Protein AF-A0A336JTM8-F1 (afdb_monomer_lite)

pLDDT: mean 92.93, std 9.19, range [43.19, 98.62]

Radius of gyration: 15.67 Å; chains: 1; bounding box: 37×27×43 Å

Sequence (139 aa):
MARPIIPEFEPEVVRAVADRRHFGAPETVATTTIKSLEVHGVMLSSRCDKADEYRTMSRMVESVDAPLRRIISDIWCDSKANACYSVTLNPCTAKDARVIADQLDAACMKQGGGHNGISISGSQGHIEVDPHWAGDELL

Secondary structure (DSSP, 8-state):
-PPP------HHHHHHHHHHHSTT-GGGS-SSS-S-EEETTEEEEETT--HHHHHHHHHHHHHS-HHHHTTEEEEEEEGGGSSEEEEEE-S--HHHHHHHHHHHHHHHHHHHSEESEEEEEETTEEEEEPPEETTGGG-

Structure (mmCIF, N/CA/C/O backbone):
data_AF-A0A336JTM8-F1
#
_entry.id   AF-A0A336JTM8-F1
#
loop_
_atom_site.group_PDB
_atom_site.id
_atom_site.type_symbol
_atom_site.label_atom_id
_atom_site.label_alt_id
_atom_site.label_comp_id
_atom_site.label_asym_id
_atom_site.label_entity_id
_atom_site.label_seq_id
_atom_site.pdbx_PDB_ins_code
_atom_site.Cartn_x
_atom_site.Cartn_y
_atom_site.Cartn_z
_atom_site.occupancy
_atom_site.B_iso_or_equiv
_atom_site.auth_seq_id
_atom_site.auth_comp_id
_atom_site.auth_asym_id
_atom_site.auth_atom_id
_atom_site.pdbx_PDB_model_num
ATOM 1 N N . MET A 1 1 ? -16.287 -10.454 -5.432 1.00 55.81 1 MET A N 1
ATOM 2 C CA . MET A 1 1 ? -16.034 -9.475 -6.513 1.00 55.81 1 MET A CA 1
ATOM 3 C C . MET A 1 1 ? -14.944 -10.040 -7.404 1.00 55.81 1 MET A C 1
ATOM 5 O O . MET A 1 1 ? -14.081 -10.735 -6.882 1.00 55.81 1 MET A O 1
ATOM 9 N N . ALA A 1 2 ? -15.016 -9.821 -8.718 1.00 66.19 2 ALA A N 1
ATOM 10 C CA . ALA A 1 2 ? -13.927 -10.195 -9.619 1.00 66.19 2 ALA A CA 1
ATOM 11 C C . ALA A 1 2 ? -12.712 -9.297 -9.344 1.00 66.19 2 ALA A C 1
ATOM 13 O O . ALA A 1 2 ? -12.887 -8.111 -9.061 1.00 66.19 2 ALA A O 1
ATOM 14 N N . ARG A 1 3 ? -11.502 -9.861 -9.396 1.00 75.19 3 ARG A N 1
ATOM 15 C CA . ARG A 1 3 ? -10.273 -9.078 -9.229 1.00 75.19 3 ARG A CA 1
ATOM 16 C C . ARG A 1 3 ? -10.120 -8.079 -10.378 1.00 75.19 3 ARG A C 1
ATOM 18 O O . ARG A 1 3 ? -10.425 -8.443 -11.517 1.00 75.19 3 ARG A O 1
ATOM 25 N N . PRO A 1 4 ? -9.637 -6.857 -10.105 1.00 80.12 4 PRO A N 1
ATOM 26 C CA . PRO A 1 4 ? -9.384 -5.889 -11.157 1.00 80.12 4 PRO A CA 1
ATOM 27 C C . PRO A 1 4 ? -8.288 -6.404 -12.094 1.00 80.12 4 PRO A C 1
ATOM 29 O O . PRO A 1 4 ? -7.280 -6.963 -11.658 1.00 80.12 4 PRO A O 1
ATOM 32 N N . ILE A 1 5 ? -8.493 -6.214 -13.396 1.00 88.75 5 ILE A N 1
ATOM 33 C CA . ILE A 1 5 ? -7.475 -6.496 -14.407 1.00 88.75 5 ILE A CA 1
ATOM 34 C C . ILE A 1 5 ? -6.504 -5.316 -14.408 1.00 88.75 5 ILE A C 1
ATOM 36 O O . ILE A 1 5 ? -6.889 -4.197 -14.739 1.00 88.75 5 ILE A O 1
ATOM 40 N N . ILE A 1 6 ? -5.252 -5.574 -14.032 1.00 94.50 6 ILE A N 1
ATOM 41 C CA . ILE A 1 6 ? -4.166 -4.590 -14.071 1.00 94.50 6 ILE A CA 1
ATOM 42 C C . ILE A 1 6 ? -3.381 -4.838 -15.365 1.00 94.50 6 ILE A C 1
ATOM 44 O O . ILE A 1 6 ? -2.665 -5.844 -15.429 1.00 94.50 6 ILE A O 1
ATOM 48 N N . PRO A 1 7 ? -3.535 -3.990 -16.402 1.00 95.06 7 PRO A N 1
ATOM 49 C CA . PRO A 1 7 ? -2.774 -4.126 -17.636 1.00 95.06 7 PRO A CA 1
ATOM 50 C C . PRO A 1 7 ? -1.298 -3.873 -17.346 1.00 95.06 7 PRO A C 1
ATOM 52 O O . PRO A 1 7 ? -0.966 -2.999 -16.547 1.00 95.06 7 PRO A O 1
ATOM 55 N N . GLU A 1 8 ? -0.424 -4.619 -18.003 1.00 96.69 8 GLU A N 1
ATOM 56 C CA . GLU A 1 8 ? 1.019 -4.510 -17.832 1.00 96.69 8 GLU A CA 1
ATOM 57 C C . GLU A 1 8 ? 1.668 -4.266 -19.190 1.00 96.69 8 GLU A C 1
ATOM 59 O O . GLU A 1 8 ? 1.256 -4.846 -20.195 1.00 96.69 8 GLU A O 1
ATOM 64 N N . PHE A 1 9 ? 2.628 -3.349 -19.236 1.00 96.00 9 PHE A N 1
ATOM 65 C CA . PHE A 1 9 ? 3.427 -3.121 -20.429 1.00 96.00 9 PHE A CA 1
ATOM 66 C C . PHE A 1 9 ? 4.456 -4.232 -20.587 1.00 96.00 9 PHE A C 1
ATOM 68 O O . PHE A 1 9 ? 5.069 -4.660 -19.609 1.00 96.00 9 PHE A O 1
ATOM 75 N N . GLU A 1 10 ? 4.703 -4.624 -21.834 1.00 96.06 10 GLU A N 1
ATOM 76 C CA . GLU A 1 10 ? 5.771 -5.567 -22.148 1.00 96.06 10 GLU A CA 1
ATOM 77 C C . GLU A 1 10 ? 7.142 -5.024 -21.692 1.00 96.06 10 GLU A C 1
ATOM 79 O O . GLU A 1 10 ? 7.395 -3.811 -21.803 1.00 96.06 10 GLU A O 1
ATOM 84 N N . PRO A 1 11 ? 8.057 -5.886 -21.211 1.00 94.88 11 PRO A N 1
ATOM 85 C CA . PRO A 1 11 ? 9.359 -5.463 -20.699 1.00 94.88 11 PRO A CA 1
ATOM 86 C C . PRO A 1 11 ? 10.174 -4.621 -21.689 1.00 94.88 11 PRO A C 1
ATOM 88 O O . PRO A 1 11 ? 10.825 -3.655 -21.282 1.00 94.88 11 PRO A O 1
ATOM 91 N N . GLU A 1 12 ? 10.119 -4.923 -22.990 1.00 96.12 12 GLU A N 1
ATOM 92 C CA . GLU A 1 12 ? 10.806 -4.140 -24.022 1.00 96.12 12 GLU A CA 1
ATOM 93 C C . GLU A 1 12 ? 10.264 -2.710 -24.154 1.00 96.12 12 GLU A C 1
ATOM 95 O O . GLU A 1 12 ? 11.033 -1.784 -24.424 1.00 96.12 12 GLU A O 1
ATOM 100 N N . VAL A 1 13 ? 8.967 -2.495 -23.909 1.00 95.75 13 VAL A N 1
ATOM 101 C CA . VAL A 1 13 ? 8.353 -1.159 -23.923 1.00 95.75 13 VAL A CA 1
ATOM 102 C C . VAL A 1 13 ? 8.842 -0.361 -22.720 1.00 95.75 13 VAL A C 1
ATOM 104 O O . VAL A 1 13 ? 9.280 0.782 -22.873 1.00 95.75 13 VAL A O 1
ATOM 107 N N . VAL A 1 14 ? 8.835 -0.978 -21.534 1.00 95.69 14 VAL A N 1
ATOM 108 C CA . VAL A 1 14 ? 9.349 -0.373 -20.295 1.00 95.69 14 VAL A CA 1
ATOM 109 C C . VAL A 1 14 ? 10.822 0.005 -20.465 1.00 95.69 14 VAL A C 1
ATOM 111 O O . VAL A 1 14 ? 11.217 1.128 -20.145 1.00 95.69 14 VAL A O 1
ATOM 114 N N . ARG A 1 15 ? 11.629 -0.893 -21.045 1.00 94.38 15 ARG A N 1
ATOM 115 C CA . ARG A 1 15 ? 13.053 -0.656 -21.310 1.00 94.38 15 ARG A CA 1
ATOM 116 C C . ARG A 1 15 ? 13.278 0.488 -22.295 1.00 94.38 15 ARG A C 1
ATOM 118 O O . ARG A 1 15 ? 14.057 1.390 -22.005 1.00 94.38 15 ARG A O 1
ATOM 125 N N . ALA A 1 16 ? 12.545 0.512 -23.406 1.00 95.44 16 ALA A N 1
ATOM 126 C CA . ALA A 1 16 ? 12.659 1.583 -24.392 1.00 95.44 16 ALA A CA 1
ATOM 127 C C . ALA A 1 16 ? 12.295 2.962 -23.809 1.00 95.44 16 ALA A C 1
ATOM 129 O O . ALA A 1 16 ? 12.899 3.973 -24.176 1.00 95.44 16 ALA A O 1
ATOM 130 N N . VAL A 1 17 ? 11.319 3.030 -22.897 1.00 95.25 17 VAL A N 1
ATOM 131 C CA . VAL A 1 17 ? 10.987 4.270 -22.177 1.00 95.25 17 VAL A CA 1
ATOM 132 C C . VAL A 1 17 ? 12.094 4.641 -21.191 1.00 95.25 17 VAL A C 1
ATOM 134 O O . VAL A 1 17 ? 12.468 5.817 -21.124 1.00 95.25 17 VAL A O 1
ATOM 137 N N . ALA A 1 18 ? 12.649 3.659 -20.478 1.00 94.88 18 ALA A N 1
ATOM 138 C CA . ALA A 1 18 ? 13.737 3.872 -19.531 1.00 94.88 18 ALA A CA 1
ATOM 139 C C . ALA A 1 18 ? 14.954 4.513 -20.208 1.00 94.88 18 ALA A C 1
ATOM 141 O O . ALA A 1 18 ? 15.436 5.558 -19.768 1.00 94.88 18 ALA A O 1
ATOM 142 N N . ASP A 1 19 ? 15.387 3.936 -21.328 1.00 95.19 19 ASP A N 1
ATOM 143 C CA . ASP A 1 19 ? 16.553 4.390 -22.087 1.00 95.19 19 ASP A CA 1
ATOM 144 C C . ASP A 1 19 ? 16.354 5.808 -22.646 1.00 95.19 19 ASP A C 1
ATOM 146 O O . ASP A 1 19 ? 17.292 6.600 -22.711 1.00 95.19 19 ASP A O 1
ATOM 150 N N . ARG A 1 20 ? 15.115 6.167 -23.013 1.00 94.56 20 ARG A N 1
ATOM 151 C CA . ARG A 1 20 ? 14.795 7.480 -23.596 1.00 94.56 20 ARG A CA 1
ATOM 152 C C . ARG A 1 20 ? 14.602 8.595 -22.573 1.00 94.56 20 ARG A C 1
ATOM 154 O O . ARG A 1 20 ? 14.862 9.749 -22.902 1.00 94.56 20 ARG A O 1
ATOM 161 N N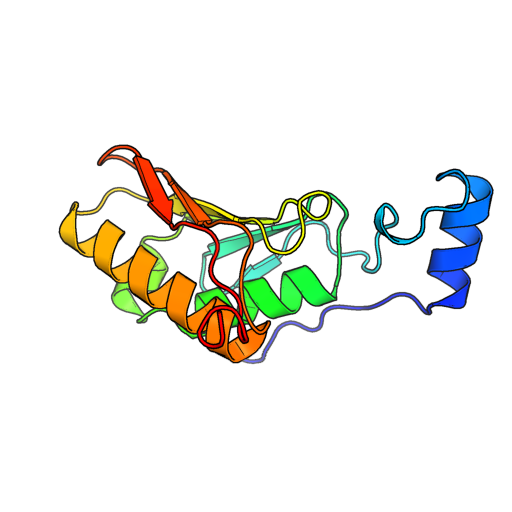 . ARG A 1 21 ? 14.031 8.297 -21.402 1.00 92.19 21 ARG A N 1
ATOM 162 C CA . ARG A 1 21 ? 13.485 9.328 -20.489 1.00 92.19 21 ARG A CA 1
ATOM 163 C C . ARG A 1 21 ? 13.909 9.185 -19.033 1.00 92.19 21 ARG A C 1
ATOM 165 O O . ARG A 1 21 ? 13.692 10.111 -18.261 1.00 92.19 21 ARG A O 1
ATOM 172 N N . HIS A 1 22 ? 14.502 8.055 -18.665 1.00 91.38 22 HIS A N 1
ATOM 173 C CA . HIS A 1 22 ? 14.846 7.734 -17.283 1.00 91.38 22 HIS A CA 1
ATOM 174 C C . HIS A 1 22 ? 16.303 7.288 -17.144 1.00 91.38 22 HIS A C 1
ATOM 176 O O . HIS A 1 22 ? 16.625 6.529 -16.240 1.00 91.38 22 HIS A O 1
ATOM 182 N N . PHE A 1 23 ? 17.190 7.731 -18.040 1.00 93.12 23 PHE A N 1
ATOM 183 C CA . PHE A 1 23 ? 18.626 7.421 -17.982 1.00 93.12 23 PHE A CA 1
ATOM 184 C C . PHE A 1 23 ? 18.932 5.912 -17.900 1.00 93.12 23 PHE A C 1
ATOM 186 O O . PHE A 1 23 ? 19.920 5.510 -17.294 1.00 93.12 23 PHE A O 1
ATOM 193 N N . GLY A 1 24 ? 18.070 5.074 -18.487 1.00 91.12 24 GLY A N 1
ATOM 194 C CA . GLY A 1 24 ? 18.205 3.616 -18.444 1.00 91.12 24 GLY A CA 1
ATOM 195 C C . GLY A 1 24 ? 17.749 2.955 -17.136 1.00 91.12 24 GLY A C 1
ATOM 196 O O . GLY A 1 24 ? 18.075 1.790 -16.931 1.00 91.12 24 GLY A O 1
ATOM 197 N N . ALA A 1 25 ? 17.003 3.659 -16.274 1.00 90.56 25 ALA A N 1
ATOM 198 C CA . ALA A 1 25 ? 16.488 3.173 -14.987 1.00 90.56 25 ALA A CA 1
ATOM 199 C C . ALA A 1 25 ? 15.025 2.662 -15.088 1.00 90.56 25 ALA A C 1
ATOM 201 O O . ALA A 1 25 ? 14.082 3.438 -14.858 1.00 90.56 25 ALA A O 1
ATOM 202 N N . PRO A 1 26 ? 14.784 1.386 -15.465 1.00 90.50 26 PRO A N 1
ATOM 203 C CA . PRO A 1 26 ? 13.437 0.834 -15.662 1.00 90.50 26 PRO A CA 1
ATOM 204 C C . PRO A 1 26 ? 12.588 0.794 -14.383 1.00 90.50 26 PRO A C 1
ATOM 206 O O . PRO A 1 26 ? 11.360 0.857 -14.443 1.00 90.50 26 PRO A O 1
ATOM 209 N N . GLU A 1 27 ? 13.206 0.746 -13.207 1.00 89.00 27 GLU A N 1
ATOM 210 C CA . GLU A 1 27 ? 12.536 0.797 -11.908 1.00 89.00 27 GLU A CA 1
ATOM 211 C C . GLU A 1 27 ? 11.767 2.109 -11.697 1.00 89.00 27 GLU A C 1
ATOM 213 O O . GLU A 1 27 ? 10.787 2.134 -10.964 1.00 89.00 27 GLU A O 1
ATOM 218 N N . THR A 1 28 ? 12.113 3.176 -12.421 1.00 91.12 28 THR A N 1
ATOM 219 C CA . THR A 1 28 ? 11.409 4.467 -12.338 1.00 91.12 28 THR A CA 1
ATOM 220 C C . THR A 1 28 ? 10.318 4.656 -13.398 1.00 91.12 28 THR A C 1
ATOM 222 O O . THR A 1 28 ? 9.655 5.694 -13.423 1.00 91.12 28 THR A O 1
ATOM 225 N N . VAL A 1 29 ? 10.133 3.669 -14.280 1.00 94.50 29 VAL A N 1
ATOM 226 C CA . VAL A 1 29 ? 9.175 3.703 -15.391 1.00 94.50 29 VAL A CA 1
ATOM 227 C C . VAL A 1 29 ? 7.878 3.000 -15.007 1.00 94.50 29 VAL A C 1
ATOM 229 O O . VAL A 1 29 ? 7.914 1.896 -14.468 1.00 94.50 29 VAL A O 1
ATOM 232 N N . ALA A 1 30 ? 6.736 3.591 -15.351 1.00 95.81 30 ALA A N 1
ATOM 233 C CA . ALA A 1 30 ? 5.436 2.940 -15.206 1.00 95.81 30 ALA A CA 1
ATOM 234 C C . ALA A 1 30 ? 5.375 1.603 -15.945 1.00 95.81 30 ALA A C 1
ATOM 236 O O . ALA A 1 30 ? 5.745 1.520 -17.116 1.00 95.81 30 ALA A O 1
ATOM 237 N N . THR A 1 31 ? 4.870 0.570 -15.272 1.00 96.94 31 THR A N 1
ATOM 238 C CA . THR A 1 31 ? 4.614 -0.744 -15.887 1.00 96.94 31 THR A CA 1
ATOM 239 C C . THR A 1 31 ? 3.131 -0.967 -16.161 1.00 96.94 31 THR A C 1
ATOM 241 O O . THR A 1 31 ? 2.776 -1.956 -16.784 1.00 96.94 31 THR A O 1
ATOM 244 N N . THR A 1 32 ? 2.259 -0.031 -15.777 1.00 96.94 32 THR A N 1
ATOM 245 C CA . THR A 1 32 ? 0.828 -0.048 -16.102 1.00 96.94 32 THR A CA 1
ATOM 246 C C . THR A 1 32 ? 0.319 1.328 -16.542 1.00 96.94 32 THR A C 1
ATOM 248 O O . THR A 1 32 ? 0.922 2.366 -16.265 1.00 96.94 32 THR A O 1
ATOM 251 N N . THR A 1 33 ? -0.825 1.352 -17.231 1.00 95.88 33 THR A N 1
ATOM 252 C CA . THR A 1 33 ? -1.582 2.585 -17.503 1.00 95.88 33 THR A CA 1
ATOM 253 C C . THR A 1 33 ? -2.383 3.066 -16.291 1.00 95.88 33 THR A C 1
ATOM 255 O O . THR A 1 33 ? -2.863 4.199 -16.301 1.00 95.88 33 THR A O 1
ATOM 258 N N . ILE A 1 34 ? -2.565 2.221 -15.272 1.00 95.94 34 ILE A N 1
ATOM 259 C CA . ILE A 1 34 ? -3.320 2.551 -14.060 1.00 95.94 34 ILE A CA 1
ATOM 260 C C . ILE A 1 34 ? -2.563 3.600 -13.239 1.00 95.94 34 ILE A C 1
ATOM 262 O O . ILE A 1 34 ? -1.382 3.433 -12.952 1.00 95.94 34 ILE A O 1
ATOM 266 N N . LYS A 1 35 ? -3.271 4.670 -12.861 1.00 95.12 35 LYS A N 1
ATOM 267 C CA . LYS A 1 35 ? -2.774 5.748 -11.981 1.00 95.12 35 LYS A CA 1
ATOM 268 C C . LYS A 1 35 ? -3.333 5.677 -10.566 1.00 95.12 35 LYS A C 1
ATOM 270 O O . LYS A 1 35 ? -2.753 6.213 -9.629 1.00 95.12 35 LYS A O 1
ATOM 275 N N . SER A 1 36 ? -4.485 5.038 -10.433 1.00 95.31 36 SER A N 1
ATOM 276 C CA . SER A 1 36 ? -5.093 4.693 -9.164 1.00 95.31 36 SER A CA 1
ATOM 277 C C . SER A 1 36 ? -6.052 3.529 -9.369 1.00 95.31 36 SER A C 1
ATOM 279 O O . SER A 1 36 ? -6.594 3.336 -10.463 1.00 95.31 36 SER A O 1
ATOM 281 N N . LEU A 1 37 ? -6.241 2.731 -8.326 1.00 96.69 37 LEU A N 1
ATOM 282 C CA . LEU A 1 37 ? -7.097 1.555 -8.362 1.00 96.69 37 LEU A CA 1
ATOM 283 C C . LEU A 1 37 ? -7.927 1.491 -7.086 1.00 96.69 37 LEU A C 1
ATOM 285 O O . LEU A 1 37 ? -7.370 1.418 -5.999 1.00 96.69 37 LEU A O 1
ATOM 289 N N . GLU A 1 38 ? -9.251 1.474 -7.209 1.00 96.88 38 GLU A N 1
ATOM 290 C CA . GLU A 1 38 ? -10.122 1.254 -6.056 1.00 96.88 38 GLU A CA 1
ATOM 291 C C . GLU A 1 38 ? -10.336 -0.247 -5.824 1.00 96.88 38 GLU A C 1
ATOM 293 O O . GLU A 1 38 ? -10.760 -0.980 -6.722 1.00 96.88 38 GLU A O 1
ATOM 298 N N . VAL A 1 39 ? -10.072 -0.707 -4.600 1.00 96.12 39 VAL A N 1
ATOM 299 C CA . VAL A 1 39 ? -10.287 -2.092 -4.169 1.00 96.12 39 VAL A CA 1
ATOM 300 C C . VAL A 1 39 ? -11.088 -2.079 -2.880 1.00 96.12 39 VAL A C 1
ATOM 302 O O . VAL A 1 39 ? -10.611 -1.630 -1.846 1.00 96.12 39 VAL A O 1
ATOM 305 N N . HIS A 1 40 ? -12.322 -2.589 -2.919 1.00 95.12 40 HIS A N 1
ATOM 306 C CA . HIS A 1 40 ? -13.203 -2.646 -1.745 1.00 95.12 40 HIS A CA 1
ATOM 307 C C . HIS A 1 40 ? -13.407 -1.290 -1.029 1.00 95.12 40 HIS A C 1
ATOM 309 O O . HIS A 1 40 ? -13.590 -1.267 0.188 1.00 95.12 40 HIS A O 1
ATOM 315 N N . GLY A 1 41 ? -13.397 -0.181 -1.777 1.00 95.50 41 GLY A N 1
ATOM 316 C CA . GLY A 1 41 ? -13.507 1.180 -1.239 1.00 95.50 41 GLY A CA 1
ATOM 317 C C . GLY A 1 41 ? -12.188 1.788 -0.748 1.00 95.50 41 GLY A C 1
ATOM 318 O O . GLY A 1 41 ? -12.201 2.922 -0.287 1.00 95.50 41 GLY A O 1
ATOM 319 N N . VAL A 1 42 ? -11.068 1.063 -0.860 1.00 98.06 42 VAL A N 1
ATOM 320 C CA . VAL A 1 42 ? -9.717 1.562 -0.568 1.00 98.06 42 VAL A CA 1
ATOM 321 C C . VAL A 1 42 ? -9.071 2.048 -1.860 1.00 98.06 42 VAL A C 1
ATOM 323 O O . VAL A 1 42 ? -9.018 1.299 -2.840 1.00 98.06 42 VAL A O 1
ATOM 326 N N . MET A 1 43 ? -8.557 3.276 -1.870 1.00 98.38 43 MET A N 1
ATOM 327 C CA . MET A 1 43 ? -7.842 3.828 -3.018 1.00 98.38 43 MET A CA 1
ATOM 328 C C . MET A 1 43 ? -6.369 3.410 -2.996 1.00 98.38 43 MET A C 1
ATOM 330 O O . MET A 1 43 ? -5.650 3.677 -2.039 1.00 98.38 43 MET A O 1
ATOM 334 N N . LEU A 1 44 ? -5.898 2.776 -4.064 1.00 98.19 44 LEU A N 1
ATOM 335 C CA . LEU A 1 44 ? -4.508 2.357 -4.218 1.00 98.19 44 LEU A CA 1
ATOM 336 C C . LEU A 1 44 ? -3.788 3.281 -5.189 1.00 98.19 44 LEU A C 1
ATOM 338 O O . LEU A 1 44 ? -4.337 3.618 -6.240 1.00 98.19 44 LEU A O 1
ATOM 342 N N . SER A 1 45 ? -2.547 3.642 -4.879 1.00 97.50 45 SER A N 1
ATOM 343 C CA . SER A 1 45 ? -1.681 4.400 -5.788 1.00 97.50 45 SER A CA 1
ATOM 344 C C . SER A 1 45 ? -0.205 4.066 -5.572 1.00 97.50 45 SER A C 1
ATOM 346 O O . SER A 1 45 ? 0.199 3.605 -4.510 1.00 97.50 45 SER A O 1
ATOM 348 N N . SER A 1 46 ? 0.609 4.253 -6.604 1.00 95.94 46 SER A N 1
ATOM 349 C CA . SER A 1 46 ? 2.033 3.912 -6.602 1.00 95.94 46 SER A CA 1
ATOM 350 C C . SER A 1 46 ? 2.832 5.084 -7.152 1.00 95.94 46 SER A C 1
ATOM 352 O O . SER A 1 46 ? 2.418 5.722 -8.119 1.00 95.94 46 SER A O 1
ATOM 354 N N . ARG A 1 47 ? 3.993 5.375 -6.560 1.00 96.12 47 ARG A N 1
ATOM 355 C CA . ARG A 1 47 ? 4.857 6.479 -7.004 1.00 96.12 47 ARG A CA 1
ATOM 356 C C . ARG A 1 47 ? 5.265 6.372 -8.470 1.00 96.12 47 ARG A C 1
ATOM 358 O O . ARG A 1 47 ? 5.372 7.391 -9.151 1.00 96.12 47 ARG A O 1
ATOM 365 N N . CYS A 1 48 ? 5.559 5.158 -8.920 1.00 95.44 48 CYS A N 1
ATOM 366 C CA . CYS A 1 48 ? 6.032 4.893 -10.270 1.00 95.44 48 CYS A CA 1
ATOM 367 C C . CYS A 1 48 ? 5.022 4.101 -11.101 1.00 95.44 48 CYS A C 1
ATOM 369 O O . CYS A 1 48 ? 5.417 3.596 -12.141 1.00 95.44 48 CYS A O 1
ATOM 371 N N . ASP A 1 49 ? 3.756 3.999 -10.683 1.00 96.38 49 ASP A N 1
ATOM 372 C CA . ASP A 1 49 ? 2.691 3.267 -11.383 1.00 96.38 49 ASP A CA 1
ATOM 373 C C . ASP A 1 49 ? 3.108 1.844 -11.790 1.00 96.38 49 ASP A C 1
ATOM 375 O O . ASP A 1 49 ? 3.154 1.477 -12.974 1.00 96.38 49 ASP A O 1
ATOM 379 N N . LYS A 1 50 ? 3.462 1.047 -10.782 1.00 94.69 50 LYS A N 1
ATOM 380 C CA . LYS A 1 50 ? 3.951 -0.323 -10.946 1.00 94.69 50 LYS A CA 1
ATOM 381 C C . LYS A 1 50 ? 2.824 -1.350 -10.815 1.00 94.69 50 LYS A C 1
ATOM 383 O O . LYS A 1 50 ? 2.113 -1.399 -9.813 1.00 94.69 50 LYS A O 1
ATOM 388 N N . ALA A 1 51 ? 2.637 -2.167 -11.849 1.00 95.44 51 ALA A N 1
ATOM 389 C CA . ALA A 1 51 ? 1.575 -3.169 -11.940 1.00 95.44 51 ALA A CA 1
ATOM 390 C C . ALA A 1 51 ? 1.614 -4.192 -10.789 1.00 95.44 51 ALA A C 1
ATOM 392 O O . ALA A 1 51 ? 0.584 -4.527 -10.205 1.00 95.44 51 ALA A O 1
ATOM 393 N N . ASP A 1 52 ? 2.803 -4.683 -10.460 1.00 92.62 52 ASP A N 1
ATOM 394 C CA . ASP A 1 52 ? 3.097 -5.575 -9.342 1.00 92.62 52 ASP A CA 1
ATOM 395 C C . ASP A 1 52 ? 2.796 -4.936 -7.982 1.00 92.62 52 ASP A C 1
ATOM 397 O O . ASP A 1 52 ? 2.172 -5.586 -7.143 1.00 92.62 52 ASP A O 1
ATOM 401 N N . GLU A 1 53 ? 3.097 -3.651 -7.789 1.00 94.31 53 GLU A N 1
ATOM 402 C CA . GLU A 1 53 ? 2.725 -2.933 -6.561 1.00 94.31 53 GLU A CA 1
ATOM 403 C C . GLU A 1 53 ? 1.206 -2.839 -6.394 1.00 94.31 53 GLU A C 1
ATOM 405 O O . GLU A 1 53 ? 0.684 -3.129 -5.317 1.00 94.31 53 GLU A O 1
ATOM 410 N N . TYR A 1 54 ? 0.462 -2.528 -7.463 1.00 95.81 54 TYR A N 1
ATOM 411 C CA . TYR A 1 54 ? -1.005 -2.548 -7.418 1.00 95.81 54 TYR A CA 1
ATOM 412 C C . TYR A 1 54 ? -1.556 -3.937 -7.075 1.00 95.81 54 TYR A C 1
ATOM 414 O O . TYR A 1 54 ? -2.529 -4.040 -6.323 1.00 95.81 54 TYR A O 1
ATOM 422 N N . ARG A 1 55 ? -0.942 -5.018 -7.575 1.00 94.50 55 ARG A N 1
ATOM 423 C CA . ARG A 1 55 ? -1.335 -6.395 -7.222 1.00 94.50 55 ARG A CA 1
ATOM 424 C C . ARG A 1 55 ? -1.073 -6.687 -5.748 1.00 94.50 55 ARG A C 1
ATOM 426 O O . ARG A 1 55 ? -1.938 -7.275 -5.098 1.00 94.50 55 ARG A O 1
ATOM 433 N N . THR A 1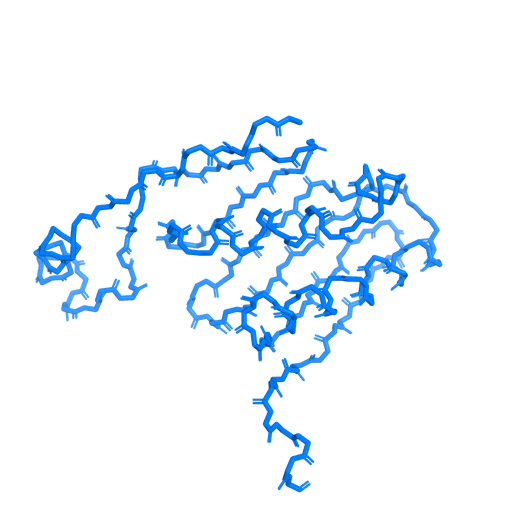 56 ? 0.081 -6.282 -5.225 1.00 93.88 56 THR A N 1
ATOM 434 C CA . THR A 1 56 ? 0.439 -6.465 -3.813 1.00 93.88 56 THR A CA 1
ATOM 435 C C . THR A 1 56 ? -0.502 -5.684 -2.906 1.00 93.88 56 THR A C 1
ATOM 437 O O . THR A 1 56 ? -1.147 -6.288 -2.052 1.00 93.88 56 THR A O 1
ATOM 440 N N . MET A 1 57 ? 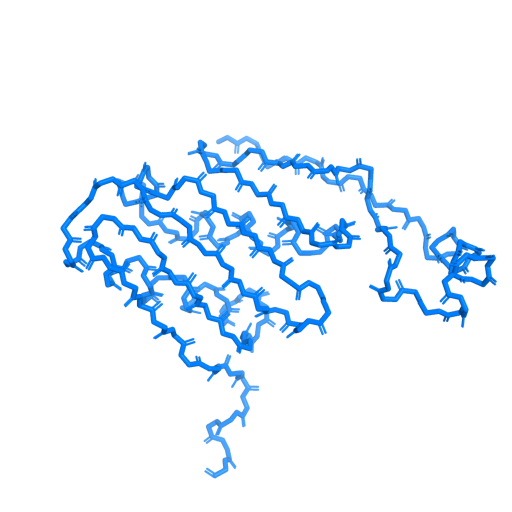-0.700 -4.389 -3.160 1.00 96.25 57 MET A N 1
ATOM 441 C CA . MET A 1 57 ? -1.631 -3.558 -2.392 1.00 96.25 57 MET A CA 1
ATOM 442 C C . MET A 1 57 ? -3.072 -4.090 -2.453 1.00 96.25 57 MET A C 1
ATOM 444 O O . MET A 1 57 ? -3.757 -4.143 -1.434 1.00 96.25 57 MET A O 1
ATOM 448 N N . SER A 1 58 ? -3.526 -4.582 -3.612 1.00 96.06 58 SER A N 1
ATOM 449 C CA . SER A 1 58 ? -4.848 -5.221 -3.726 1.00 96.06 58 SER A CA 1
ATOM 450 C C . SER A 1 58 ? -4.972 -6.437 -2.804 1.00 96.06 58 SER A C 1
ATOM 452 O O . SER A 1 58 ? -5.993 -6.620 -2.145 1.00 96.06 58 SER A O 1
ATOM 454 N N . ARG A 1 59 ? -3.922 -7.262 -2.716 1.00 94.44 59 ARG A N 1
ATOM 455 C CA . ARG A 1 59 ? -3.892 -8.435 -1.831 1.00 94.44 59 ARG A CA 1
ATOM 456 C C . ARG A 1 59 ? -3.781 -8.053 -0.356 1.00 94.44 59 ARG A C 1
ATOM 458 O O . ARG A 1 59 ? -4.345 -8.763 0.476 1.00 94.44 59 ARG A O 1
ATOM 465 N N . MET A 1 60 ? -3.093 -6.957 -0.034 1.00 95.50 60 MET A N 1
ATOM 466 C CA . MET A 1 60 ? -3.068 -6.393 1.320 1.00 95.50 60 MET A CA 1
ATOM 467 C C . MET A 1 60 ? -4.488 -6.031 1.754 1.00 95.50 60 MET A C 1
ATOM 469 O O . MET A 1 60 ? -4.969 -6.544 2.761 1.00 95.50 60 MET A O 1
ATOM 473 N N . VAL A 1 61 ? -5.212 -5.269 0.929 1.00 96.75 61 VAL A N 1
ATOM 474 C CA . VAL A 1 61 ? -6.621 -4.923 1.173 1.00 96.75 61 VAL A CA 1
ATOM 475 C C . VAL A 1 61 ? -7.494 -6.173 1.310 1.00 96.75 61 VAL A C 1
ATOM 477 O O . VAL A 1 61 ? -8.293 -6.265 2.240 1.00 96.75 61 VAL A O 1
ATOM 480 N N . GLU A 1 62 ? -7.346 -7.155 0.414 1.00 95.69 62 GLU A N 1
ATOM 481 C CA . GLU A 1 62 ? -8.099 -8.417 0.466 1.00 95.69 62 GLU A CA 1
ATOM 482 C C . GLU A 1 62 ? -7.831 -9.233 1.745 1.00 95.69 62 GLU A C 1
ATOM 484 O O . GLU A 1 62 ? -8.713 -9.990 2.158 1.00 95.69 62 GLU A O 1
ATOM 489 N N . SER A 1 63 ? -6.657 -9.074 2.365 1.00 95.44 63 SER A N 1
ATOM 490 C CA . SER A 1 63 ? -6.254 -9.798 3.579 1.00 95.44 63 SER A CA 1
ATOM 491 C C . SER A 1 63 ? -6.756 -9.146 4.868 1.00 95.44 63 SER A C 1
ATOM 493 O O . SER A 1 63 ? -6.852 -9.837 5.877 1.00 95.44 63 SER A O 1
ATOM 495 N N . VAL A 1 64 ? -7.109 -7.856 4.835 1.00 97.31 64 VAL A N 1
ATOM 496 C CA . VAL A 1 64 ? -7.705 -7.168 5.988 1.00 97.31 64 VAL A CA 1
ATOM 497 C C . VAL A 1 64 ? -9.165 -7.583 6.157 1.00 97.31 64 VAL A C 1
ATOM 499 O O . VAL A 1 64 ? -9.929 -7.606 5.182 1.00 97.31 64 VAL A O 1
ATOM 502 N N . ASP A 1 65 ? -9.573 -7.861 7.395 1.00 96.81 65 ASP A N 1
ATOM 503 C CA . ASP A 1 65 ? -10.941 -8.254 7.734 1.00 96.81 65 ASP A CA 1
ATOM 504 C C . ASP A 1 65 ? -11.964 -7.227 7.238 1.00 96.81 65 ASP A C 1
ATOM 506 O O . ASP A 1 65 ? -11.788 -6.018 7.378 1.00 96.81 65 ASP A O 1
ATOM 510 N N . ALA A 1 66 ? -13.082 -7.699 6.680 1.00 95.56 66 ALA A N 1
ATOM 511 C CA . ALA A 1 66 ? -14.039 -6.840 5.977 1.00 95.56 66 ALA A CA 1
ATOM 512 C C . ALA A 1 66 ? -14.553 -5.617 6.779 1.00 95.56 66 ALA A C 1
ATOM 514 O O . ALA A 1 66 ? -14.702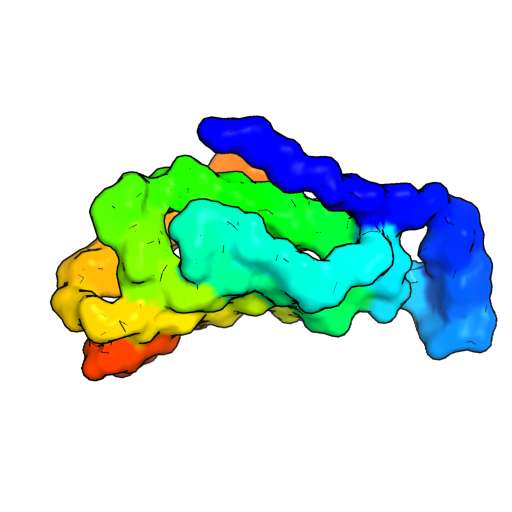 -4.556 6.166 1.00 95.56 66 ALA A O 1
ATOM 515 N N . PRO A 1 67 ? -14.823 -5.697 8.102 1.00 96.00 67 PRO A N 1
ATOM 516 C CA . PRO A 1 67 ? -15.197 -4.520 8.890 1.00 96.00 67 PRO A CA 1
ATOM 517 C C . PRO A 1 67 ? -14.060 -3.500 9.014 1.00 96.00 67 PRO A C 1
ATOM 519 O O . PRO A 1 67 ? -14.298 -2.305 8.867 1.00 96.00 67 PRO A O 1
ATOM 522 N N . LEU A 1 68 ? -12.832 -3.976 9.235 1.00 97.75 68 LEU A N 1
ATOM 523 C CA . LEU A 1 68 ? -11.644 -3.139 9.403 1.00 97.75 68 LEU A CA 1
ATOM 524 C C . LEU A 1 68 ? -11.174 -2.545 8.079 1.00 97.75 68 LEU A C 1
ATOM 526 O O . LEU A 1 68 ? -10.728 -1.408 8.025 1.00 97.75 68 LEU A O 1
ATOM 530 N N . ARG A 1 69 ? -11.362 -3.265 6.976 1.00 97.50 69 ARG A N 1
ATOM 531 C CA . ARG A 1 69 ? -11.029 -2.795 5.631 1.00 97.50 69 ARG A CA 1
ATOM 532 C C . ARG A 1 69 ? -11.717 -1.480 5.279 1.00 97.50 69 ARG A C 1
ATOM 534 O O . ARG A 1 69 ? -11.111 -0.640 4.635 1.00 97.50 69 ARG A O 1
ATOM 541 N N . ARG A 1 70 ? -12.961 -1.284 5.731 1.00 96.31 70 ARG A N 1
ATOM 542 C CA . ARG A 1 70 ? -13.728 -0.043 5.505 1.00 96.31 70 ARG A CA 1
ATOM 543 C C . ARG A 1 70 ? -13.135 1.172 6.223 1.00 96.31 70 ARG A C 1
ATOM 545 O O . ARG A 1 70 ? -13.515 2.299 5.923 1.00 96.31 70 ARG A O 1
ATOM 552 N N . ILE A 1 71 ? -12.253 0.941 7.192 1.00 98.06 71 ILE A N 1
ATOM 553 C CA . ILE A 1 71 ? -11.538 1.995 7.907 1.00 98.06 71 ILE A CA 1
ATOM 554 C C . ILE A 1 71 ? -10.381 2.514 7.052 1.00 98.06 71 ILE A C 1
ATOM 556 O O . ILE A 1 71 ? -10.053 3.687 7.145 1.00 98.06 71 ILE A O 1
ATOM 560 N N . ILE A 1 72 ? -9.794 1.698 6.181 1.00 98.50 72 ILE A N 1
ATOM 561 C CA . ILE A 1 72 ? -8.689 2.124 5.320 1.00 98.50 72 ILE A CA 1
ATOM 562 C C . ILE A 1 72 ? -9.246 3.021 4.206 1.00 98.50 72 ILE A C 1
ATOM 564 O O . ILE A 1 72 ? -10.149 2.606 3.482 1.00 98.50 72 ILE A O 1
ATOM 568 N N . SER A 1 73 ? -8.731 4.246 4.070 1.00 98.19 73 SER A N 1
ATOM 569 C CA . SER A 1 73 ? -9.108 5.151 2.975 1.00 98.19 73 SER A CA 1
ATOM 570 C C . SER A 1 73 ? -8.227 4.938 1.750 1.00 98.19 73 SER A C 1
ATOM 572 O O . SER A 1 73 ? -8.730 4.791 0.635 1.00 98.19 73 SER A O 1
ATOM 574 N N . ASP A 1 74 ? -6.915 4.880 1.960 1.00 98.19 74 ASP A N 1
ATOM 575 C CA . ASP A 1 74 ? -5.932 4.757 0.895 1.00 98.19 74 ASP A CA 1
ATOM 576 C C . ASP A 1 74 ? -4.674 4.018 1.345 1.00 98.19 74 ASP A C 1
ATOM 578 O O . ASP A 1 74 ? -4.317 3.998 2.526 1.00 98.19 74 ASP A O 1
ATOM 582 N N . ILE A 1 75 ? -4.027 3.389 0.366 1.00 98.38 75 ILE A N 1
ATOM 583 C CA . ILE A 1 75 ? -2.680 2.840 0.478 1.00 98.38 75 ILE A CA 1
ATOM 584 C C . ILE A 1 75 ? -1.865 3.384 -0.694 1.00 98.38 75 ILE A C 1
ATOM 586 O O . ILE A 1 75 ? -2.243 3.247 -1.863 1.00 98.38 75 ILE A O 1
ATOM 590 N N . TRP A 1 76 ? -0.724 3.978 -0.375 1.00 98.31 76 TRP A N 1
ATOM 591 C CA . TRP A 1 76 ? 0.262 4.449 -1.332 1.00 98.31 76 TRP A CA 1
ATOM 592 C C . TRP A 1 76 ? 1.563 3.659 -1.190 1.00 98.31 76 TRP A C 1
ATOM 594 O O . TRP A 1 76 ? 2.024 3.432 -0.075 1.00 98.31 76 TRP A O 1
ATOM 604 N N . CYS A 1 77 ? 2.166 3.253 -2.308 1.00 97.31 77 CYS A N 1
ATOM 605 C CA . CYS A 1 77 ? 3.476 2.601 -2.325 1.00 97.31 77 CYS A CA 1
ATOM 606 C C . CYS A 1 77 ? 4.572 3.555 -2.826 1.00 97.31 77 CYS A C 1
ATOM 608 O O . CYS A 1 77 ? 4.472 4.104 -3.933 1.00 97.31 77 CYS A O 1
ATOM 610 N N . ASP A 1 78 ? 5.652 3.703 -2.051 1.00 95.62 78 ASP A N 1
ATOM 611 C CA . ASP A 1 78 ? 6.885 4.330 -2.528 1.00 95.62 78 ASP A CA 1
ATOM 612 C C . ASP A 1 78 ? 7.751 3.299 -3.256 1.00 95.62 78 ASP A C 1
ATOM 614 O O . ASP A 1 78 ? 8.632 2.663 -2.671 1.00 95.62 78 ASP A O 1
ATOM 618 N N . SER A 1 79 ? 7.542 3.178 -4.567 1.00 86.62 79 SER A N 1
ATOM 619 C CA . SER A 1 79 ? 8.300 2.276 -5.443 1.00 86.62 79 SER A CA 1
ATOM 620 C C . SER A 1 79 ? 9.819 2.450 -5.348 1.00 86.62 79 SER A C 1
ATOM 622 O O . SER A 1 79 ? 10.574 1.516 -5.602 1.00 86.62 79 SER A O 1
ATOM 624 N N . LYS A 1 80 ? 10.299 3.649 -4.982 1.00 88.94 80 LYS A N 1
ATOM 625 C CA . LYS A 1 80 ? 11.740 3.917 -4.843 1.00 88.94 80 LYS A CA 1
ATOM 626 C C . LYS A 1 80 ? 12.318 3.410 -3.528 1.00 88.94 80 LYS A C 1
ATOM 628 O O . LYS A 1 80 ? 13.525 3.211 -3.448 1.00 88.94 80 LYS A O 1
ATOM 633 N N . ALA A 1 81 ? 11.473 3.221 -2.520 1.00 88.12 81 ALA A N 1
ATOM 634 C CA . ALA A 1 81 ? 11.855 2.687 -1.222 1.00 88.12 81 ALA A CA 1
ATOM 635 C C . ALA A 1 81 ? 11.538 1.186 -1.086 1.00 88.12 81 ALA A C 1
ATOM 637 O O . ALA A 1 81 ? 11.691 0.659 0.007 1.00 88.12 81 ALA A O 1
ATOM 638 N N . ASN A 1 82 ? 11.155 0.512 -2.183 1.00 86.06 82 ASN A N 1
ATOM 639 C CA . ASN A 1 82 ? 10.884 -0.927 -2.310 1.00 86.06 82 ASN A CA 1
ATOM 640 C C . ASN A 1 82 ? 9.939 -1.503 -1.238 1.00 86.06 82 ASN A C 1
ATOM 642 O O . ASN A 1 82 ? 10.354 -1.758 -0.113 1.00 86.06 82 ASN A O 1
ATOM 646 N N . ALA A 1 83 ? 8.680 -1.774 -1.598 1.00 89.88 83 ALA A N 1
ATOM 647 C CA . ALA A 1 83 ? 7.675 -2.301 -0.667 1.00 89.88 83 ALA A CA 1
ATOM 648 C C . ALA A 1 83 ? 7.568 -1.464 0.627 1.00 89.88 83 ALA A C 1
ATOM 650 O O . ALA A 1 83 ? 7.491 -2.000 1.729 1.00 89.88 83 ALA A O 1
ATOM 651 N N . CYS A 1 84 ? 7.606 -0.138 0.486 1.00 96.62 84 CYS A N 1
ATOM 652 C CA . CYS A 1 84 ? 7.351 0.813 1.562 1.00 96.62 84 CYS A CA 1
ATOM 653 C C . CYS A 1 84 ? 5.978 1.445 1.334 1.00 96.62 84 CYS A C 1
ATOM 655 O O . CYS A 1 84 ? 5.690 1.906 0.223 1.00 96.62 84 CYS A O 1
ATOM 657 N N . TYR A 1 85 ? 5.129 1.434 2.358 1.00 98.06 85 TYR A N 1
ATOM 658 C CA . TYR A 1 85 ? 3.722 1.794 2.227 1.00 98.06 85 TYR A CA 1
ATOM 659 C C . TYR A 1 85 ? 3.332 2.919 3.179 1.00 98.06 85 TYR A C 1
ATOM 661 O O . TYR A 1 85 ? 3.721 2.932 4.344 1.00 98.06 85 TYR A O 1
ATOM 669 N N . SER A 1 86 ? 2.503 3.835 2.692 1.00 98.31 86 SER A N 1
ATOM 670 C CA . SER A 1 86 ? 1.768 4.795 3.512 1.00 98.31 86 SER A CA 1
ATOM 671 C C . SER A 1 86 ? 0.291 4.438 3.467 1.00 98.31 86 SER A C 1
ATOM 673 O O . SER A 1 86 ? -0.271 4.253 2.390 1.00 98.31 86 SER A O 1
ATOM 675 N N . VAL A 1 87 ? -0.327 4.310 4.632 1.00 98.62 87 VAL A N 1
ATOM 676 C CA . VAL A 1 87 ? -1.712 3.884 4.806 1.00 98.62 87 VAL A CA 1
ATOM 677 C C . VAL A 1 87 ? -2.444 4.967 5.571 1.00 98.62 87 VAL A C 1
ATOM 679 O O . VAL A 1 87 ? -2.013 5.381 6.649 1.00 98.62 87 VAL A O 1
ATOM 682 N N . THR A 1 88 ? -3.574 5.402 5.039 1.00 98.62 88 THR A N 1
ATOM 683 C CA . THR A 1 88 ? -4.421 6.388 5.704 1.00 98.62 88 THR A CA 1
ATOM 684 C C . THR A 1 88 ? -5.695 5.713 6.197 1.00 98.62 88 THR A C 1
ATOM 686 O O . THR A 1 88 ? -6.316 4.906 5.497 1.00 98.62 88 THR A O 1
ATOM 689 N N . LEU A 1 89 ? -6.074 6.020 7.435 1.00 98.50 89 LEU A N 1
ATOM 690 C CA . LEU A 1 89 ? -7.256 5.493 8.100 1.00 98.50 89 LEU A CA 1
ATOM 691 C C . LEU A 1 89 ? -8.305 6.591 8.300 1.00 98.50 89 LEU A C 1
ATOM 693 O O . LEU A 1 89 ? -8.025 7.678 8.811 1.00 98.50 89 LEU A O 1
ATOM 697 N N . ASN A 1 90 ? -9.550 6.252 7.987 1.00 97.94 90 ASN A N 1
ATOM 698 C CA . ASN A 1 90 ? -10.742 6.940 8.465 1.00 97.94 90 ASN A CA 1
ATOM 699 C C . ASN A 1 90 ? -10.838 6.866 10.005 1.00 97.94 90 ASN A C 1
ATOM 701 O O . ASN A 1 90 ? -10.160 6.046 10.631 1.00 97.94 90 ASN A O 1
ATOM 705 N N . PRO A 1 91 ? -11.698 7.685 10.648 1.00 97.31 91 PRO A N 1
ATOM 706 C CA . PRO A 1 91 ? -11.843 7.676 12.100 1.00 97.31 91 PRO A CA 1
ATOM 707 C C . PRO A 1 91 ? -12.124 6.280 12.669 1.00 97.31 91 PRO A C 1
ATOM 709 O O . PRO A 1 91 ? -13.093 5.620 12.293 1.00 97.31 91 PRO A O 1
ATOM 712 N N . CYS A 1 92 ? -11.283 5.852 13.607 1.00 96.44 92 CYS A N 1
ATOM 713 C CA . CYS A 1 92 ? -11.361 4.546 14.256 1.00 96.44 92 CYS A CA 1
ATOM 714 C C . CYS A 1 92 ? -10.815 4.602 15.682 1.00 96.44 92 CYS A C 1
ATOM 716 O O . CYS A 1 92 ? -10.347 5.648 16.142 1.00 96.44 92 CYS A O 1
ATOM 718 N N . THR A 1 93 ? -10.856 3.477 16.394 1.00 97.06 93 THR A N 1
ATOM 719 C CA . THR A 1 93 ? -10.168 3.358 17.684 1.00 97.06 93 THR A CA 1
ATOM 720 C C . THR A 1 93 ? -8.683 3.042 17.486 1.00 97.06 93 THR A C 1
ATOM 722 O O . THR A 1 93 ? -8.276 2.524 16.446 1.00 97.06 93 THR A O 1
ATOM 725 N N . ALA A 1 94 ? -7.857 3.307 18.504 1.00 96.25 94 ALA A N 1
ATOM 726 C CA . ALA A 1 94 ? -6.442 2.923 18.479 1.00 96.25 94 ALA A CA 1
ATOM 727 C C . ALA A 1 94 ? -6.256 1.397 18.355 1.00 96.25 94 ALA A C 1
ATOM 729 O O . ALA A 1 94 ? -5.305 0.928 17.734 1.00 96.25 94 ALA A O 1
ATOM 730 N N . LYS A 1 95 ? -7.200 0.618 18.902 1.00 96.81 95 LYS A N 1
ATOM 731 C CA . LYS A 1 95 ? -7.215 -0.842 18.773 1.00 96.81 95 LYS A CA 1
ATOM 732 C C . LYS A 1 95 ? -7.435 -1.269 17.322 1.00 96.81 95 LYS A C 1
ATOM 734 O O . LYS A 1 95 ? -6.706 -2.131 16.848 1.00 96.81 95 LYS A O 1
ATOM 739 N N . ASP A 1 96 ? -8.398 -0.662 16.627 1.00 97.44 96 ASP A N 1
ATOM 740 C CA . ASP A 1 96 ? -8.654 -0.970 15.214 1.00 97.44 96 ASP A CA 1
ATOM 741 C C . ASP A 1 96 ? -7.424 -0.659 14.360 1.00 97.44 96 ASP A C 1
ATOM 743 O O . ASP A 1 96 ? -7.003 -1.498 13.568 1.00 97.44 96 ASP A O 1
ATOM 747 N N . ALA A 1 97 ? -6.804 0.507 14.579 1.00 97.19 97 ALA A N 1
ATOM 748 C CA . ALA A 1 97 ? -5.590 0.909 13.873 1.00 97.19 97 ALA A CA 1
ATOM 749 C C . ALA A 1 97 ? -4.450 -0.101 14.074 1.00 97.19 97 ALA A C 1
ATOM 751 O O . ALA A 1 97 ? -3.781 -0.470 13.111 1.00 97.19 97 ALA A O 1
ATOM 752 N N . ARG A 1 98 ? -4.264 -0.605 15.303 1.00 97.44 98 ARG A N 1
ATOM 753 C CA . ARG A 1 98 ? -3.239 -1.616 15.583 1.00 97.44 98 ARG A CA 1
ATOM 754 C C . ARG A 1 98 ? -3.537 -2.958 14.915 1.00 97.44 98 ARG A C 1
ATOM 756 O O . ARG A 1 98 ? -2.638 -3.532 14.318 1.00 97.44 98 ARG A O 1
ATOM 763 N N . VAL A 1 99 ? -4.784 -3.431 14.963 1.00 97.81 99 VAL A N 1
ATOM 764 C CA . VAL A 1 99 ? -5.162 -4.693 14.301 1.00 97.81 99 VAL A CA 1
ATOM 765 C C . VAL A 1 99 ? -4.992 -4.586 12.784 1.00 97.81 99 VAL A C 1
ATOM 767 O O . VAL A 1 99 ? -4.528 -5.533 12.158 1.00 97.81 99 VAL A O 1
ATOM 770 N N . ILE A 1 100 ? -5.319 -3.435 12.189 1.00 98.19 100 ILE A N 1
ATOM 771 C CA . ILE A 1 100 ? -5.058 -3.179 10.767 1.00 98.19 100 ILE A CA 1
ATOM 772 C C . ILE A 1 100 ? -3.556 -3.244 10.478 1.00 98.19 100 ILE A C 1
ATOM 774 O O . ILE A 1 100 ? -3.168 -3.895 9.513 1.00 98.19 100 ILE A O 1
ATOM 778 N N . ALA A 1 101 ? -2.719 -2.626 11.318 1.00 97.81 101 ALA A N 1
ATOM 779 C CA . ALA A 1 101 ? -1.266 -2.672 11.170 1.00 97.81 101 ALA A CA 1
ATOM 780 C C . ALA A 1 101 ? -0.737 -4.112 11.138 1.00 97.81 101 ALA A C 1
ATOM 782 O O . ALA A 1 101 ? -0.071 -4.500 10.180 1.00 97.81 101 ALA A O 1
ATOM 783 N N . ASP A 1 102 ? -1.120 -4.915 12.134 1.00 97.69 102 ASP A N 1
ATOM 784 C CA . ASP A 1 102 ? -0.686 -6.308 12.258 1.00 97.69 102 ASP A CA 1
ATOM 785 C C . ASP A 1 102 ? -1.180 -7.162 11.063 1.00 97.69 102 ASP A C 1
ATOM 787 O O . ASP A 1 102 ? -0.469 -8.036 10.566 1.00 97.69 102 ASP A O 1
ATOM 791 N N . GLN A 1 103 ? -2.393 -6.904 10.550 1.00 98.06 103 GLN A N 1
ATOM 792 C CA . GLN A 1 103 ? -2.928 -7.611 9.376 1.00 98.06 103 GLN A CA 1
ATOM 793 C C . GLN A 1 103 ? -2.226 -7.219 8.070 1.00 98.06 103 GLN A C 1
ATOM 795 O O . GLN A 1 103 ? -2.047 -8.071 7.196 1.00 98.06 103 GLN A O 1
ATOM 800 N N . LEU A 1 104 ? -1.836 -5.951 7.917 1.00 97.62 104 LEU A N 1
ATOM 801 C CA . LEU A 1 104 ? -1.109 -5.477 6.741 1.00 97.62 104 LEU A CA 1
ATOM 802 C C . LEU A 1 104 ? 0.327 -6.011 6.711 1.00 97.62 104 LEU A C 1
ATOM 804 O O . LEU A 1 104 ? 0.758 -6.470 5.655 1.00 97.62 104 LEU A O 1
ATOM 808 N N . ASP A 1 105 ? 1.019 -6.028 7.852 1.00 97.00 105 ASP A N 1
ATOM 809 C CA . ASP A 1 105 ? 2.339 -6.659 8.008 1.00 97.00 105 ASP A CA 1
ATOM 810 C C . ASP A 1 105 ? 2.298 -8.137 7.580 1.00 97.00 105 ASP A C 1
ATOM 812 O O . ASP A 1 105 ? 2.958 -8.557 6.621 1.00 97.00 105 ASP A O 1
ATOM 816 N N . ALA A 1 106 ? 1.393 -8.915 8.183 1.00 95.38 106 ALA A N 1
ATOM 817 C CA . ALA A 1 106 ? 1.211 -10.322 7.838 1.00 95.38 106 ALA A CA 1
ATOM 818 C C . ALA A 1 106 ? 0.861 -10.534 6.350 1.00 95.38 106 ALA A C 1
ATOM 820 O O . ALA A 1 106 ? 1.283 -11.519 5.730 1.00 95.38 106 ALA A O 1
ATOM 821 N N . ALA A 1 107 ? 0.092 -9.619 5.750 1.00 94.81 107 ALA A N 1
ATOM 822 C CA . ALA A 1 107 ? -0.236 -9.675 4.331 1.00 94.81 107 ALA A CA 1
ATOM 823 C C . ALA A 1 107 ? 0.989 -9.414 3.442 1.00 94.81 107 ALA A C 1
ATOM 825 O O . ALA A 1 107 ? 1.187 -10.141 2.465 1.00 94.81 107 ALA A O 1
ATOM 826 N N . CYS A 1 108 ? 1.824 -8.431 3.780 1.00 93.31 108 CYS A N 1
ATOM 827 C CA . CYS A 1 108 ? 3.081 -8.157 3.083 1.00 93.31 108 CYS A CA 1
ATOM 828 C C . CYS A 1 108 ? 4.020 -9.367 3.130 1.00 93.31 108 CYS A C 1
ATOM 830 O O . CYS A 1 108 ? 4.491 -9.815 2.080 1.00 93.31 108 CYS A O 1
ATOM 832 N N . MET A 1 109 ? 4.190 -9.977 4.305 1.00 92.25 109 MET A N 1
ATOM 833 C CA . MET A 1 109 ? 4.988 -11.196 4.466 1.00 92.25 109 MET A CA 1
ATOM 834 C C . MET A 1 109 ? 4.470 -12.348 3.601 1.00 92.25 109 MET A C 1
ATOM 836 O O . MET A 1 109 ? 5.231 -12.993 2.882 1.00 92.25 109 MET A O 1
ATOM 840 N N . LYS A 1 110 ? 3.153 -12.578 3.594 1.00 89.50 110 LYS A N 1
ATOM 841 C CA . LYS A 1 110 ? 2.541 -13.671 2.828 1.00 89.50 110 LYS A CA 1
ATOM 842 C C . LYS A 1 110 ? 2.605 -13.474 1.310 1.00 89.50 110 LYS A C 1
ATOM 844 O O . LYS A 1 110 ? 2.634 -14.459 0.575 1.00 89.50 110 LYS A O 1
ATOM 849 N N . GLN A 1 111 ? 2.525 -12.234 0.828 1.00 83.62 111 GLN A N 1
ATOM 850 C CA . GLN A 1 111 ? 2.301 -11.945 -0.596 1.00 83.62 111 GLN A CA 1
ATOM 851 C C . GLN A 1 111 ? 3.548 -11.462 -1.331 1.00 83.62 111 GLN A C 1
ATOM 853 O O . GLN A 1 111 ? 3.704 -11.789 -2.507 1.00 83.62 111 GLN A O 1
ATOM 858 N N . GLY A 1 112 ? 4.385 -10.670 -0.661 1.00 77.50 112 GLY A N 1
ATOM 859 C CA . GLY A 1 112 ? 5.579 -10.039 -1.227 1.00 77.50 112 GLY A CA 1
ATOM 860 C C . GLY A 1 112 ? 6.886 -10.512 -0.595 1.00 77.50 112 GLY A C 1
ATOM 861 O O . GLY A 1 112 ? 7.947 -10.088 -1.036 1.00 77.50 112 GLY A O 1
ATOM 862 N N . GLY A 1 113 ? 6.822 -11.380 0.422 1.00 88.81 113 GLY A N 1
ATOM 863 C CA . GLY A 1 113 ? 7.995 -11.819 1.175 1.00 88.81 113 GLY A CA 1
ATOM 864 C C . GLY A 1 113 ? 8.525 -10.773 2.159 1.00 88.81 113 GLY A C 1
ATOM 865 O O . GLY A 1 113 ? 9.584 -11.005 2.731 1.00 88.81 113 GLY A O 1
ATOM 866 N N . GLY A 1 114 ? 7.818 -9.653 2.351 1.00 93.69 114 GLY A N 1
ATOM 867 C CA . GLY A 1 114 ? 8.179 -8.613 3.313 1.00 93.69 114 GLY A CA 1
ATOM 868 C C . GLY A 1 114 ? 7.831 -7.186 2.895 1.00 93.69 114 GLY A C 1
ATOM 869 O O . GLY A 1 114 ? 7.111 -6.964 1.915 1.00 93.69 114 GLY A O 1
ATOM 870 N N . HIS A 1 115 ? 8.319 -6.225 3.680 1.00 95.25 115 HIS A N 1
ATOM 871 C CA . HIS A 1 115 ? 8.192 -4.790 3.447 1.00 95.25 115 HIS A CA 1
ATOM 872 C C . HIS A 1 115 ? 9.325 -3.985 4.103 1.00 95.25 115 HIS A C 1
ATOM 874 O O . HIS A 1 115 ? 9.855 -4.355 5.147 1.00 95.25 115 HIS A O 1
ATOM 880 N N . ASN A 1 116 ? 9.640 -2.815 3.539 1.00 96.12 116 ASN A N 1
ATOM 881 C CA . ASN A 1 116 ? 10.601 -1.863 4.118 1.00 96.12 116 ASN A CA 1
ATOM 882 C C . ASN A 1 116 ? 9.980 -0.885 5.120 1.00 96.12 116 ASN A C 1
ATOM 884 O O . ASN A 1 116 ? 10.681 -0.055 5.690 1.00 96.12 116 ASN A O 1
ATOM 888 N N . GLY A 1 117 ? 8.669 -0.955 5.317 1.00 96.69 117 GLY A N 1
ATOM 889 C CA . GLY A 1 117 ? 7.972 -0.168 6.323 1.00 96.69 117 GLY A CA 1
ATOM 890 C C . GLY A 1 117 ? 6.515 0.034 5.950 1.00 96.69 117 GLY A C 1
ATOM 891 O O . GLY A 1 117 ? 6.166 0.100 4.766 1.00 96.69 117 GLY A O 1
ATOM 892 N N . ILE A 1 118 ? 5.665 0.126 6.968 1.00 98.06 118 ILE A N 1
ATOM 893 C CA . ILE A 1 118 ? 4.266 0.515 6.801 1.00 98.06 118 ILE A CA 1
ATOM 894 C C . ILE A 1 118 ? 3.996 1.666 7.755 1.00 98.06 118 ILE A C 1
ATOM 896 O O . ILE A 1 118 ? 4.006 1.501 8.972 1.00 98.06 118 ILE A O 1
ATOM 900 N N . SER A 1 119 ? 3.735 2.825 7.174 1.00 98.12 119 SER A N 1
ATOM 901 C CA . SER A 1 119 ? 3.439 4.050 7.894 1.00 98.12 119 SER A CA 1
ATOM 902 C C . SER A 1 119 ? 1.934 4.266 7.902 1.00 98.12 119 SER A C 1
ATOM 904 O O . SER A 1 119 ? 1.333 4.414 6.839 1.00 98.12 119 SER A O 1
ATOM 906 N N . ILE A 1 120 ? 1.302 4.239 9.072 1.00 98.25 120 ILE A N 1
ATOM 907 C CA . ILE A 1 120 ? -0.157 4.265 9.206 1.00 98.25 120 ILE A CA 1
ATOM 908 C C . ILE A 1 120 ? -0.582 5.533 9.932 1.00 98.25 120 ILE A C 1
ATOM 910 O O . ILE A 1 120 ? -0.277 5.717 11.109 1.00 98.25 120 ILE A O 1
ATOM 914 N N . SER A 1 121 ? -1.348 6.374 9.245 1.00 97.75 121 SER A N 1
ATOM 915 C CA . SER A 1 121 ? -1.824 7.656 9.759 1.00 97.75 121 SER A CA 1
ATOM 916 C C . SER A 1 121 ? -3.350 7.690 9.870 1.00 97.75 121 SER A C 1
ATOM 918 O O . SER A 1 121 ? -4.063 7.123 9.045 1.00 97.75 121 SER A O 1
ATOM 920 N N . GLY A 1 122 ? -3.882 8.349 10.900 1.00 94.75 122 GLY A N 1
ATOM 921 C CA . GLY A 1 122 ? -5.325 8.516 11.082 1.00 94.75 122 GLY A CA 1
ATOM 922 C C . GLY A 1 122 ? -5.677 9.426 12.257 1.00 94.75 122 GLY A C 1
ATOM 923 O O . GLY A 1 122 ? -4.819 10.088 12.840 1.00 94.75 122 GLY A O 1
ATOM 924 N N . SER A 1 123 ? -6.950 9.436 12.665 1.00 91.19 123 SER A N 1
ATOM 925 C CA . SER A 1 123 ? -7.422 10.297 13.767 1.00 91.19 123 SER A CA 1
ATOM 926 C C . SER A 1 123 ? -6.790 9.979 15.130 1.00 91.19 123 SER A C 1
ATOM 928 O O . SER A 1 123 ? -6.901 10.777 16.055 1.00 91.19 123 SER A O 1
ATOM 930 N N . GLN A 1 124 ? -6.170 8.805 15.271 1.00 89.94 124 GLN A N 1
ATOM 931 C CA . GLN A 1 124 ? -5.522 8.338 16.502 1.00 89.94 124 GLN A CA 1
ATOM 932 C C . GLN A 1 124 ? -4.021 8.661 16.553 1.00 89.94 124 GLN A C 1
ATOM 934 O O . GLN A 1 124 ? -3.353 8.298 17.517 1.00 89.94 124 GLN A O 1
ATOM 939 N N . GLY A 1 125 ? -3.492 9.340 15.533 1.00 91.50 125 GLY A N 1
ATOM 940 C CA . GLY A 1 125 ? -2.069 9.616 15.390 1.00 91.50 125 GLY A CA 1
ATOM 941 C C . GLY A 1 125 ? -1.415 8.702 14.361 1.00 91.50 125 GLY A C 1
ATOM 942 O O . GLY A 1 125 ? -2.010 8.405 13.323 1.00 91.50 125 GLY A O 1
ATOM 943 N N . HIS A 1 126 ? -0.177 8.306 14.649 1.00 94.25 126 HIS A N 1
ATOM 944 C CA . HIS A 1 126 ? 0.709 7.635 13.707 1.00 94.25 126 HIS A CA 1
ATOM 945 C C . HIS A 1 126 ? 1.248 6.326 14.284 1.00 94.25 126 HIS A C 1
ATOM 947 O O . HIS A 1 126 ? 1.671 6.297 15.441 1.00 94.25 126 HIS A O 1
ATOM 953 N N . ILE A 1 127 ? 1.226 5.258 13.491 1.00 97.00 127 ILE A N 1
ATOM 954 C CA . ILE A 1 127 ? 1.819 3.956 13.813 1.00 97.00 127 ILE A CA 1
ATOM 955 C C . ILE A 1 127 ? 2.847 3.646 12.732 1.00 97.00 127 ILE A C 1
ATOM 957 O O . ILE A 1 127 ? 2.523 3.678 11.549 1.00 97.00 127 ILE A O 1
ATOM 961 N N . GLU A 1 128 ? 4.058 3.302 13.150 1.00 97.56 128 GLU A N 1
ATOM 962 C CA . GLU A 1 128 ? 5.086 2.775 12.258 1.00 97.56 128 GLU A CA 1
ATOM 963 C C . GLU A 1 128 ? 5.200 1.267 12.475 1.00 97.56 128 GLU A C 1
ATOM 965 O O . GLU A 1 128 ? 5.270 0.797 13.616 1.00 97.56 128 GLU A O 1
ATOM 970 N N . VAL A 1 129 ? 5.190 0.518 11.379 1.00 97.12 129 VAL A N 1
ATOM 971 C CA . VAL A 1 129 ? 5.574 -0.892 11.349 1.00 97.12 129 VAL A CA 1
ATOM 972 C C . VAL A 1 129 ? 6.981 -0.963 10.775 1.00 97.12 129 VAL A C 1
ATOM 974 O O . VAL A 1 129 ? 7.206 -0.553 9.630 1.00 97.12 129 VAL A O 1
ATOM 977 N N . ASP A 1 130 ? 7.909 -1.464 11.586 1.00 96.25 130 ASP A N 1
ATOM 978 C CA . ASP A 1 130 ? 9.317 -1.617 11.225 1.00 96.25 130 ASP A CA 1
ATOM 979 C C . ASP A 1 130 ? 9.497 -2.551 10.015 1.00 96.25 130 ASP A C 1
ATOM 981 O O . ASP A 1 130 ? 8.631 -3.387 9.754 1.00 96.25 130 ASP A O 1
ATOM 985 N N . PRO A 1 131 ? 10.603 -2.428 9.257 1.00 96.06 131 PRO A N 1
ATOM 986 C CA . PRO A 1 131 ? 10.914 -3.354 8.174 1.00 96.06 131 PRO A CA 1
ATOM 987 C C . PRO A 1 131 ? 10.835 -4.816 8.622 1.00 96.06 131 PRO A C 1
ATOM 989 O O . PRO A 1 131 ? 11.324 -5.171 9.694 1.00 96.06 131 PRO A O 1
ATOM 992 N N . HIS A 1 132 ? 10.259 -5.660 7.771 1.00 93.75 132 HIS A N 1
ATOM 993 C CA . HIS A 1 132 ? 10.069 -7.076 8.051 1.00 93.75 132 HIS A CA 1
ATOM 994 C C . HIS A 1 132 ? 10.189 -7.866 6.748 1.00 93.75 132 HIS A C 1
ATOM 996 O O . HIS A 1 132 ? 9.341 -7.727 5.865 1.00 93.75 132 HIS A O 1
ATOM 1002 N N . TRP A 1 133 ? 11.251 -8.666 6.602 1.00 93.38 133 TRP A N 1
ATOM 1003 C CA . TRP A 1 133 ? 11.491 -9.491 5.416 1.00 93.38 133 TRP A CA 1
ATOM 1004 C C . TRP A 1 133 ? 11.714 -10.965 5.749 1.00 93.38 133 TRP A C 1
ATOM 1006 O O . TRP A 1 133 ? 12.329 -11.338 6.748 1.00 93.38 133 TRP A O 1
ATOM 1016 N N . ALA A 1 134 ? 11.243 -11.833 4.854 1.00 86.25 134 ALA A N 1
ATOM 1017 C CA . ALA A 1 134 ? 11.493 -13.261 4.922 1.00 86.25 134 ALA A CA 1
ATOM 1018 C C . ALA A 1 134 ? 12.999 -13.534 4.783 1.00 86.25 134 ALA A C 1
ATOM 1020 O O . ALA A 1 134 ? 13.603 -13.236 3.753 1.00 86.25 134 ALA A O 1
ATOM 1021 N N . GLY A 1 135 ? 13.591 -14.138 5.814 1.00 71.31 135 GLY A N 1
ATOM 1022 C CA . GLY A 1 135 ? 15.026 -14.428 5.880 1.00 71.31 135 GLY A CA 1
ATOM 1023 C C . GLY A 1 135 ? 15.788 -13.620 6.932 1.00 71.31 135 GLY A C 1
ATOM 1024 O O . GLY A 1 135 ? 16.887 -14.035 7.289 1.00 71.31 135 GLY A O 1
ATOM 1025 N N . ASP A 1 136 ? 15.196 -12.562 7.495 1.00 63.66 136 ASP A N 1
ATOM 1026 C CA . ASP A 1 136 ? 15.797 -11.817 8.615 1.00 63.66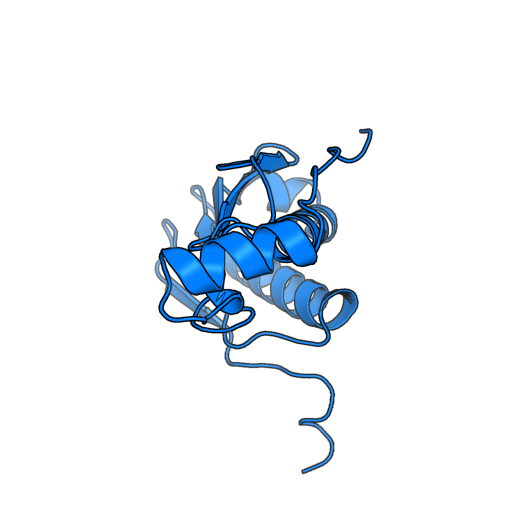 136 ASP A CA 1
ATOM 1027 C C . ASP A 1 136 ? 15.811 -12.635 9.924 1.00 63.66 136 ASP A C 1
ATOM 1029 O O . ASP A 1 136 ? 16.597 -12.362 10.824 1.00 63.66 136 ASP A O 1
ATOM 1033 N N . GLU A 1 137 ? 15.008 -13.702 10.014 1.00 57.81 137 GLU A N 1
ATOM 1034 C CA . GLU A 1 137 ? 14.982 -14.643 11.148 1.00 57.81 137 GLU A CA 1
ATOM 1035 C C . GLU A 1 137 ? 16.207 -15.586 11.211 1.00 57.81 137 GLU A C 1
ATOM 1037 O O . GLU A 1 137 ? 16.312 -16.404 12.125 1.00 57.81 137 GLU A O 1
ATOM 1042 N N . LEU A 1 138 ? 17.122 -15.513 10.234 1.00 47.28 138 LEU A N 1
ATOM 1043 C CA . LEU A 1 138 ? 18.326 -16.354 10.143 1.00 47.28 138 LEU A CA 1
ATOM 1044 C C . LEU A 1 138 ? 19.631 -15.631 10.534 1.00 47.28 138 LEU A C 1
ATOM 1046 O O . LEU A 1 138 ? 20.711 -16.168 10.268 1.00 47.28 138 LEU A O 1
ATOM 1050 N N . LEU A 1 139 ? 19.550 -14.448 11.153 1.00 43.19 139 LEU A N 1
ATOM 1051 C CA . LEU A 1 139 ? 20.706 -13.679 11.637 1.00 43.19 139 LEU A CA 1
ATOM 1052 C C . LEU A 1 139 ? 20.779 -13.611 13.166 1.00 43.19 139 LEU A C 1
ATOM 1054 O O . LEU A 1 139 ? 19.753 -13.301 13.809 1.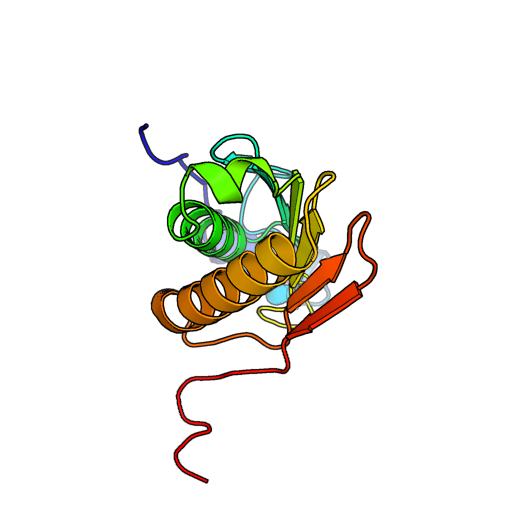00 43.19 139 LEU A O 1
#

Foldseek 3Di:
DDDDDFDFDDPVVLQVCCVVPVVRDSLQAAGTPDQWDAALQEIEGENRNYSLSVVLVNQLLVQDDNVLSNQWNYWYYDSVLPQEIETEGEDDDPVSQVSSVVSSQVSCCVRVQWHCWYWYQYPVGIDIDHTDGNPPVVD

Organism: NCBI:txid999699